Protein AF-A0A950VU21-F1 (afdb_monomer_lite)

Secondary structure (DSSP, 8-state):
--PPP-------------------------S-SSEEEEETTEEEEE--S-GGG-STTSGGG-TTSSSSS--HHHHSBGGGTSB--HHHHHHHHHHHTT-STT--TTTTSSSTT---SSHHHHHHHTHHHHHH-------PPPTT-SS------SGGG--

pLDDT: mean 82.12, std 19.07, range [35.59, 98.56]

Foldseek 3Di:
DDDDDDDDDDDDDDDDDDDDPDDQDAPQLPDDLFDWAQDPVGIDTDDDPDPPQPDCPHQQVPLVVDPQSYHQCSALPSNVVGGDDLVNVQVCCVVCLQSHSNRALAWQFPHNPFDPPGSVSSCNRRVCCNPPVDIDHDDDDDPPDPDDDDDPPDPPPHD

Radius of gyration: 24.29 Å; chains: 1; bounding box: 87×54×68 Å

Sequence (159 aa):
MMALGLSLVLAGQASAQSASAGSGSAHPFVGPIIGLFPDSSGVFGNTTSNPGVVTPSNSFFDPSLGTNGQACVTCHQPDQGFSVTTPFIDTQFDRSHGLDPLFRANDTATRPDADLSTTRRRRQAFELALQLGVFRIGKTLPASAEFTVDSQNTSRFGP

Structure (mmCIF, N/CA/C/O backbone):
data_AF-A0A950VU21-F1
#
_entry.id   AF-A0A950VU21-F1
#
loop_
_atom_site.group_PDB
_atom_site.id
_atom_site.type_symbol
_atom_site.label_atom_id
_atom_site.label_alt_id
_atom_site.label_comp_id
_atom_site.label_asym_id
_atom_site.label_entity_id
_atom_site.label_seq_id
_atom_site.pdbx_PDB_ins_code
_atom_site.Cartn_x
_atom_site.Cartn_y
_atom_site.Cartn_z
_atom_site.occupancy
_atom_site.B_iso_or_equiv
_atom_site.auth_seq_id
_atom_site.auth_comp_id
_atom_site.auth_asym_id
_atom_site.auth_atom_id
_atom_site.pdbx_PDB_model_num
ATOM 1 N N . MET A 1 1 ? 55.160 29.250 41.166 1.00 43.41 1 MET A N 1
ATOM 2 C CA . MET A 1 1 ? 54.543 29.221 39.821 1.00 43.41 1 MET A CA 1
ATOM 3 C C . MET A 1 1 ? 53.369 28.249 39.867 1.00 43.41 1 MET A C 1
ATOM 5 O O . MET A 1 1 ? 53.586 27.053 39.769 1.00 43.41 1 MET A O 1
ATOM 9 N N . MET A 1 2 ? 52.156 28.744 40.124 1.00 38.31 2 MET A N 1
ATOM 10 C CA . MET A 1 2 ? 50.911 27.960 40.142 1.00 38.31 2 MET A CA 1
ATOM 11 C C . MET A 1 2 ? 49.963 28.614 39.137 1.00 38.31 2 MET A C 1
ATOM 13 O O . MET A 1 2 ? 49.531 29.742 39.357 1.00 38.31 2 MET A O 1
ATOM 17 N N . ALA A 1 3 ? 49.708 27.946 38.014 1.00 42.88 3 ALA A N 1
ATOM 18 C CA . ALA A 1 3 ? 48.745 28.395 37.017 1.00 42.88 3 ALA A CA 1
ATOM 19 C C . ALA A 1 3 ? 47.370 27.801 37.356 1.00 42.88 3 ALA A C 1
ATOM 21 O O . ALA A 1 3 ? 47.211 26.581 37.375 1.00 42.88 3 ALA A O 1
ATOM 22 N N . LEU A 1 4 ? 46.399 28.666 37.662 1.00 45.97 4 LEU A N 1
ATOM 23 C CA . LEU A 1 4 ? 44.990 28.301 37.813 1.00 45.97 4 LEU A CA 1
ATOM 24 C C . LEU A 1 4 ? 44.413 27.922 36.440 1.00 45.97 4 LEU A C 1
ATOM 26 O O . LEU A 1 4 ? 44.464 28.719 35.504 1.00 45.97 4 LEU A O 1
ATOM 30 N N . GLY A 1 5 ? 43.854 26.716 36.335 1.00 45.28 5 GLY A N 1
ATOM 31 C CA . GLY A 1 5 ? 43.116 26.252 35.162 1.00 45.28 5 GLY A CA 1
ATOM 32 C C . GLY A 1 5 ? 41.703 26.836 35.118 1.00 45.28 5 GLY A C 1
ATOM 33 O O . GLY A 1 5 ? 40.973 26.781 36.106 1.00 45.28 5 GLY A O 1
ATOM 34 N N . LEU A 1 6 ? 41.320 27.386 33.964 1.00 44.19 6 LEU A N 1
ATOM 35 C CA . LEU A 1 6 ? 39.976 27.885 33.688 1.00 44.19 6 LEU A CA 1
ATOM 36 C C . LEU A 1 6 ? 39.208 26.821 32.889 1.00 44.19 6 LEU A C 1
ATOM 38 O O . LEU A 1 6 ? 39.436 26.652 31.693 1.00 44.19 6 LEU A O 1
ATOM 42 N N . SER A 1 7 ? 38.321 26.082 33.555 1.00 44.94 7 SER A N 1
ATOM 43 C CA . SER A 1 7 ? 37.437 25.107 32.905 1.00 44.94 7 SER A CA 1
ATOM 44 C C . SER A 1 7 ? 36.202 25.810 32.341 1.00 44.94 7 SER A C 1
ATOM 46 O O . SER A 1 7 ? 35.393 26.357 33.087 1.00 44.94 7 SER A O 1
ATOM 48 N N . LEU A 1 8 ? 36.055 25.785 31.016 1.00 42.09 8 LEU A N 1
ATOM 49 C CA . LEU A 1 8 ? 34.892 26.290 30.291 1.00 42.09 8 LEU A CA 1
ATOM 50 C C . LEU A 1 8 ? 33.793 25.213 30.275 1.00 42.09 8 LEU A C 1
ATOM 52 O O . LEU A 1 8 ? 33.981 24.147 29.692 1.00 42.09 8 LEU A O 1
ATOM 56 N N . VAL A 1 9 ? 32.649 25.481 30.908 1.00 44.12 9 VAL A N 1
ATOM 57 C CA . VAL A 1 9 ? 31.471 24.599 30.878 1.00 44.12 9 VAL A CA 1
ATOM 58 C C . VAL A 1 9 ? 30.505 25.112 29.808 1.00 44.12 9 VAL A C 1
ATOM 60 O O . VAL A 1 9 ? 29.894 26.165 29.978 1.00 44.12 9 VAL A O 1
ATOM 63 N N . LEU A 1 10 ? 30.366 24.382 28.698 1.00 41.62 10 LEU A N 1
ATOM 64 C CA . LEU A 1 10 ? 29.345 24.640 27.676 1.00 41.62 10 LEU A CA 1
ATOM 65 C C . LEU A 1 10 ? 28.035 23.946 28.076 1.00 41.62 10 LEU A C 1
ATOM 67 O O . LEU A 1 10 ? 27.924 22.724 28.003 1.00 41.62 10 LEU A O 1
ATOM 71 N N . ALA A 1 11 ? 27.031 24.726 28.475 1.00 48.34 11 ALA A N 1
ATOM 72 C CA . ALA A 1 11 ? 25.664 24.241 28.644 1.00 48.34 11 ALA A CA 1
ATOM 73 C C . ALA A 1 11 ? 24.963 24.213 27.273 1.00 48.34 11 ALA A C 1
ATOM 75 O O . ALA A 1 11 ? 24.534 25.247 26.763 1.00 48.34 11 ALA A O 1
ATOM 76 N N . GLY A 1 12 ? 24.876 23.036 26.651 1.00 37.75 12 GLY A N 1
ATOM 77 C CA . GLY A 1 12 ? 24.098 22.833 25.429 1.00 37.75 12 GLY A CA 1
ATOM 78 C C . GLY A 1 12 ? 22.604 22.764 25.745 1.00 37.75 12 GLY A C 1
ATOM 79 O O . GLY A 1 12 ? 22.155 21.826 26.400 1.00 37.75 12 GLY A O 1
ATOM 80 N N . GLN A 1 13 ? 21.828 23.751 25.295 1.00 46.41 13 GLN A N 1
ATOM 81 C CA . GLN A 1 13 ? 20.366 23.705 25.358 1.00 46.41 13 GLN A CA 1
ATOM 82 C C . GLN A 1 13 ? 19.836 22.744 24.287 1.00 46.41 13 GLN A C 1
ATOM 84 O O . GLN A 1 13 ? 20.085 22.930 23.097 1.00 46.41 13 GLN A O 1
ATOM 89 N N . ALA A 1 14 ? 19.092 21.720 24.705 1.00 42.12 14 ALA A N 1
ATOM 90 C CA . ALA A 1 14 ? 18.364 20.842 23.799 1.00 42.12 14 ALA A CA 1
ATOM 91 C C . ALA A 1 14 ? 17.051 21.519 23.377 1.00 42.12 14 ALA A C 1
ATOM 93 O O . ALA A 1 14 ? 16.083 21.555 24.135 1.00 42.12 14 ALA A O 1
ATOM 94 N N . SER A 1 15 ? 17.012 22.067 22.165 1.00 48.62 15 SER A N 1
ATOM 95 C CA . SER A 1 15 ? 15.766 22.500 21.532 1.00 48.62 15 SER A CA 1
ATOM 96 C C . SER A 1 15 ? 15.047 21.265 20.982 1.00 48.62 15 SER A C 1
ATOM 98 O O . SER A 1 15 ? 15.489 20.673 19.997 1.00 48.62 15 SER A O 1
ATOM 100 N N . ALA A 1 16 ? 13.945 20.857 21.613 1.00 42.56 16 ALA A N 1
ATOM 101 C CA . ALA A 1 16 ? 13.049 19.854 21.049 1.00 42.56 16 ALA A CA 1
ATOM 102 C C . ALA A 1 16 ? 12.373 20.443 19.800 1.00 42.56 16 ALA A C 1
ATOM 104 O O . ALA A 1 16 ? 11.482 21.286 19.899 1.00 42.56 16 ALA A O 1
ATOM 105 N N . GLN A 1 17 ? 12.825 20.033 18.615 1.00 40.03 17 GLN A N 1
ATOM 106 C CA . GLN A 1 17 ? 12.137 20.358 17.369 1.00 40.03 17 GLN A CA 1
ATOM 107 C C . GLN A 1 17 ? 10.830 19.564 17.324 1.00 40.03 17 GLN A C 1
ATOM 109 O O . GLN A 1 17 ? 10.830 18.334 17.353 1.00 40.03 17 GLN A O 1
ATOM 114 N N . SER A 1 18 ? 9.708 20.282 17.286 1.00 45.09 18 SER A N 1
ATOM 115 C CA . SER A 1 18 ? 8.403 19.693 17.002 1.00 45.09 18 SER A CA 1
ATOM 116 C C . SER A 1 18 ? 8.414 19.191 15.561 1.00 45.09 18 SER A C 1
ATOM 118 O O . SER A 1 18 ? 8.566 19.985 14.635 1.00 45.09 18 SER A O 1
ATOM 120 N N . ALA A 1 19 ? 8.287 17.878 15.370 1.00 39.81 19 ALA A N 1
ATOM 121 C CA . ALA A 1 19 ? 8.116 17.295 14.048 1.00 39.81 19 ALA A CA 1
ATOM 122 C C . ALA A 1 19 ? 6.765 17.755 13.484 1.00 39.81 19 ALA A C 1
ATOM 124 O O . ALA A 1 19 ? 5.707 17.388 13.999 1.00 39.81 19 ALA A O 1
ATOM 125 N N . SER A 1 20 ? 6.800 18.583 12.443 1.00 41.53 20 SER A N 1
ATOM 126 C CA . SER A 1 20 ? 5.635 18.827 11.606 1.00 41.53 20 SER A CA 1
ATOM 127 C C . SER A 1 20 ? 5.220 17.508 10.955 1.00 41.53 20 SER A C 1
ATOM 129 O O . SER A 1 20 ? 6.062 16.728 10.506 1.00 41.53 20 SER A O 1
ATOM 131 N N . ALA A 1 21 ? 3.912 17.246 10.925 1.00 42.03 21 ALA A N 1
ATOM 132 C CA . ALA A 1 21 ? 3.333 16.181 10.124 1.00 42.03 21 ALA A CA 1
ATOM 133 C C . ALA A 1 21 ? 3.742 16.416 8.664 1.00 42.03 21 ALA A C 1
ATOM 135 O O . ALA A 1 21 ? 3.229 17.318 8.002 1.00 42.03 21 ALA A O 1
ATOM 136 N N . GLY A 1 22 ? 4.741 15.666 8.203 1.00 35.59 22 GLY A N 1
ATOM 137 C CA . GLY A 1 22 ? 5.202 15.726 6.828 1.00 35.59 22 GLY A CA 1
ATOM 138 C C . GLY A 1 22 ? 4.061 15.319 5.912 1.00 35.59 22 GLY A C 1
ATOM 139 O O . GLY A 1 22 ? 3.466 14.258 6.098 1.00 35.59 22 GLY A O 1
ATOM 140 N N . SER A 1 23 ? 3.760 16.174 4.937 1.00 42.19 23 SER A N 1
ATOM 141 C CA . SER A 1 23 ? 2.959 15.829 3.771 1.00 42.19 23 SER A CA 1
ATOM 142 C C . SER A 1 23 ? 3.433 14.476 3.253 1.00 42.19 23 SER A C 1
ATOM 144 O O . SER A 1 23 ? 4.581 14.355 2.817 1.00 42.19 23 SER A O 1
ATOM 146 N N . GLY A 1 24 ? 2.566 13.467 3.367 1.00 41.12 24 GLY A N 1
ATOM 147 C CA . GLY A 1 24 ? 2.777 12.125 2.841 1.00 41.12 24 GLY A CA 1
ATOM 148 C C . GLY A 1 24 ? 2.996 12.228 1.344 1.00 41.12 24 GLY A C 1
ATOM 149 O O . GLY A 1 24 ? 2.051 12.250 0.562 1.00 41.12 24 GLY A O 1
ATOM 150 N N . SER A 1 25 ? 4.255 12.382 0.954 1.00 46.31 25 SER A N 1
ATOM 151 C CA . SER A 1 25 ? 4.652 12.311 -0.436 1.00 46.31 25 SER A CA 1
ATOM 152 C C . SER A 1 25 ? 4.468 10.850 -0.797 1.00 46.31 25 SER A C 1
ATOM 154 O O . SER A 1 25 ? 5.187 10.007 -0.261 1.00 46.31 25 SER A O 1
ATOM 156 N N . ALA A 1 26 ? 3.455 10.556 -1.620 1.00 50.88 26 ALA A N 1
ATOM 157 C CA . ALA A 1 26 ? 3.311 9.263 -2.278 1.00 50.88 26 ALA A CA 1
ATOM 158 C C . ALA A 1 26 ? 4.699 8.771 -2.672 1.00 50.88 26 ALA A C 1
ATOM 160 O O . ALA A 1 26 ? 5.452 9.571 -3.232 1.00 50.88 26 ALA A O 1
ATOM 161 N N . HIS A 1 27 ? 5.057 7.520 -2.359 1.00 58.00 27 HIS A N 1
ATOM 162 C CA . HIS A 1 27 ? 6.262 6.919 -2.920 1.00 58.00 27 HIS A CA 1
ATOM 163 C C . HIS A 1 27 ? 6.269 7.193 -4.425 1.00 58.00 27 HIS A C 1
ATOM 165 O O . HIS A 1 27 ? 5.455 6.603 -5.143 1.00 58.00 27 HIS A O 1
ATOM 171 N N . PRO A 1 28 ? 7.122 8.115 -4.917 1.00 57.59 28 PRO A N 1
ATOM 172 C CA . PRO A 1 28 ? 7.163 8.368 -6.333 1.00 57.59 28 PRO A CA 1
ATOM 173 C C . PRO A 1 28 ? 7.694 7.076 -6.920 1.00 57.59 28 PRO A C 1
ATOM 175 O O . PRO A 1 28 ? 8.755 6.599 -6.511 1.00 57.59 28 PRO A O 1
ATOM 178 N N . PHE A 1 29 ? 6.946 6.469 -7.831 1.00 65.38 29 PHE A N 1
ATOM 179 C CA . PHE A 1 29 ? 7.514 5.398 -8.621 1.00 65.38 29 PHE A CA 1
ATOM 180 C C . PHE A 1 29 ? 8.678 5.996 -9.416 1.00 65.38 29 PHE A C 1
ATOM 182 O O . PHE A 1 29 ? 8.479 6.764 -10.358 1.00 65.38 29 PHE A O 1
ATOM 189 N N . VAL A 1 30 ? 9.904 5.704 -8.981 1.00 63.47 30 VAL A N 1
ATOM 190 C CA . VAL A 1 30 ? 11.137 6.139 -9.641 1.00 63.47 30 VAL A CA 1
ATOM 191 C C . VAL A 1 30 ? 11.602 4.988 -10.524 1.00 63.47 30 VAL A C 1
ATOM 193 O O . VAL A 1 30 ? 12.568 4.296 -10.220 1.00 63.47 30 VAL A O 1
ATOM 196 N N . GLY A 1 31 ? 10.857 4.724 -11.593 1.00 75.38 31 GLY A N 1
ATOM 197 C CA . GLY A 1 31 ? 11.155 3.623 -12.498 1.00 75.38 31 GLY A CA 1
ATOM 198 C C . GLY A 1 31 ? 10.537 3.809 -13.881 1.00 75.38 31 GLY A C 1
ATOM 199 O O . GLY A 1 31 ? 9.700 4.692 -14.087 1.00 75.38 31 GLY A O 1
ATOM 200 N N . PRO A 1 32 ? 10.954 2.998 -14.863 1.00 84.75 32 PRO A N 1
ATOM 201 C CA . PRO A 1 32 ? 10.283 2.941 -16.151 1.00 84.75 32 PRO A CA 1
ATOM 202 C C . PRO A 1 32 ? 8.909 2.278 -15.992 1.00 84.75 32 PRO A C 1
ATOM 204 O O . PRO A 1 32 ? 8.787 1.247 -15.344 1.00 84.75 32 PRO A O 1
ATOM 207 N N . ILE A 1 33 ? 7.862 2.852 -16.586 1.00 88.25 33 ILE A N 1
ATOM 208 C CA . ILE A 1 33 ? 6.513 2.250 -16.580 1.00 88.25 33 ILE A CA 1
ATOM 209 C C . ILE A 1 33 ? 6.448 1.094 -17.592 1.00 88.25 33 ILE A C 1
ATOM 211 O O . ILE A 1 33 ? 5.875 0.036 -17.335 1.00 88.25 33 ILE A O 1
ATOM 215 N N . ILE A 1 34 ? 7.066 1.322 -18.753 1.00 89.25 34 ILE A N 1
ATOM 216 C CA . ILE A 1 34 ? 7.216 0.390 -19.870 1.00 89.25 34 ILE A CA 1
ATOM 217 C C . ILE A 1 34 ? 8.657 -0.109 -19.853 1.00 89.25 34 ILE A C 1
ATOM 219 O O . ILE A 1 34 ? 9.588 0.696 -19.857 1.00 89.25 34 ILE A O 1
ATOM 223 N N . GLY A 1 35 ? 8.848 -1.421 -19.828 1.00 88.81 35 GLY A N 1
ATOM 224 C CA . GLY A 1 35 ? 10.168 -2.013 -19.663 1.00 88.81 35 GLY A CA 1
ATOM 225 C C . GLY A 1 35 ? 10.100 -3.516 -19.451 1.00 88.81 35 GLY A C 1
ATOM 226 O O . GLY A 1 35 ? 9.017 -4.101 -19.467 1.00 88.81 35 GLY A O 1
ATOM 227 N N . LEU A 1 36 ? 11.275 -4.113 -19.273 1.00 93.62 36 LEU A N 1
ATOM 228 C CA . LEU A 1 36 ? 11.449 -5.506 -18.885 1.00 93.62 36 LEU A CA 1
ATOM 229 C C . LEU A 1 36 ? 11.838 -5.559 -17.409 1.00 93.62 36 LEU A C 1
ATOM 231 O O . LEU A 1 36 ? 12.730 -4.823 -16.985 1.00 93.62 36 LEU A O 1
ATOM 235 N N . PHE A 1 37 ? 11.195 -6.440 -16.653 1.00 93.19 37 PHE A N 1
ATOM 236 C CA . PHE A 1 37 ? 11.356 -6.556 -15.210 1.00 93.19 37 PHE A CA 1
ATOM 237 C C . PHE A 1 37 ? 11.619 -8.015 -14.833 1.00 93.19 37 PHE A C 1
ATOM 239 O O . PHE A 1 37 ? 10.903 -8.901 -15.307 1.00 93.19 37 PHE A O 1
ATOM 246 N N . PRO A 1 38 ? 12.652 -8.291 -14.021 1.00 92.62 38 PRO A N 1
ATOM 247 C CA . PRO A 1 38 ? 12.929 -9.638 -13.554 1.00 92.62 38 PRO A CA 1
ATOM 248 C C . PRO A 1 38 ? 12.018 -10.021 -12.382 1.00 92.62 38 PRO A C 1
ATOM 250 O O . PRO A 1 38 ? 11.759 -9.208 -11.496 1.00 92.62 38 PRO A O 1
ATOM 253 N N . ASP A 1 39 ? 11.613 -11.284 -12.330 1.00 89.62 39 ASP A N 1
ATOM 254 C CA . ASP A 1 39 ? 11.006 -11.909 -11.156 1.00 89.62 39 ASP A CA 1
ATOM 255 C C . ASP A 1 39 ? 11.524 -13.351 -10.981 1.00 89.62 39 ASP A C 1
ATOM 257 O O . ASP A 1 39 ? 12.436 -13.797 -11.681 1.00 89.62 39 ASP A O 1
ATOM 261 N N . SER A 1 40 ? 10.977 -14.098 -10.020 1.00 90.56 40 SER A N 1
ATOM 262 C CA . SER A 1 40 ? 11.393 -15.486 -9.770 1.00 90.56 40 SER A CA 1
ATOM 263 C C . SER A 1 40 ? 11.016 -16.468 -10.889 1.00 90.56 40 SER A C 1
ATOM 265 O O . SER A 1 40 ? 11.538 -17.583 -10.909 1.00 90.56 40 SER A O 1
ATOM 267 N N . SER A 1 41 ? 10.131 -16.080 -11.809 1.00 91.81 41 SER A N 1
ATOM 268 C CA . SER A 1 41 ? 9.713 -16.869 -12.972 1.00 91.81 41 SER A CA 1
ATOM 269 C C . SER A 1 41 ? 10.506 -16.543 -14.244 1.00 91.81 41 SER A C 1
ATOM 271 O O . SER A 1 41 ? 10.480 -17.321 -15.199 1.00 91.81 41 SER A O 1
ATOM 273 N N . GLY A 1 42 ? 11.247 -15.432 -14.255 1.00 95.25 42 GLY A N 1
ATOM 274 C CA . GLY A 1 42 ? 12.089 -15.011 -15.367 1.00 95.25 42 GLY A CA 1
ATOM 275 C C . GLY A 1 42 ? 12.040 -13.503 -15.565 1.00 95.25 42 GLY A C 1
ATOM 276 O O . GLY A 1 42 ? 12.472 -12.740 -14.707 1.00 95.25 42 GLY A O 1
ATOM 277 N N . VAL A 1 43 ? 11.570 -13.077 -16.737 1.00 95.50 43 VAL A N 1
ATOM 278 C CA . VAL A 1 43 ? 11.435 -11.662 -17.097 1.00 95.50 43 VAL A CA 1
ATOM 279 C C . VAL A 1 43 ? 10.060 -11.445 -17.711 1.00 95.50 43 VAL A C 1
ATOM 281 O O . VAL A 1 43 ? 9.714 -12.107 -18.690 1.00 95.50 43 VAL A O 1
ATOM 284 N N . PHE A 1 44 ? 9.301 -10.493 -17.175 1.00 94.62 44 PHE A N 1
ATOM 285 C CA . PHE A 1 44 ? 8.066 -10.010 -17.787 1.00 94.62 44 PHE A CA 1
ATOM 286 C C . PHE A 1 44 ? 8.271 -8.607 -18.364 1.00 94.62 44 PHE A C 1
ATOM 288 O O . PHE A 1 44 ? 9.259 -7.933 -18.071 1.00 94.62 44 PHE A O 1
ATOM 295 N N . GLY A 1 45 ? 7.351 -8.163 -19.219 1.00 92.94 45 GLY A N 1
ATOM 296 C CA . GLY A 1 45 ? 7.429 -6.842 -19.826 1.00 92.94 45 GLY A CA 1
ATOM 297 C C . GLY A 1 45 ? 6.086 -6.138 -19.883 1.00 92.94 45 GLY A C 1
ATOM 298 O O . GLY A 1 45 ? 5.086 -6.728 -20.289 1.00 92.94 45 GLY A O 1
ATOM 299 N N . ASN A 1 46 ? 6.090 -4.853 -19.541 1.00 91.62 46 ASN A N 1
ATOM 300 C CA . ASN A 1 46 ? 4.958 -3.966 -19.780 1.00 91.62 46 ASN A CA 1
ATOM 301 C C . ASN A 1 46 ? 5.118 -3.345 -21.167 1.00 91.62 46 ASN A C 1
ATOM 303 O O . ASN A 1 46 ? 6.188 -2.829 -21.490 1.00 91.62 46 ASN A O 1
ATOM 307 N N . THR A 1 47 ? 4.061 -3.366 -21.977 1.00 89.06 47 THR A N 1
ATOM 308 C CA . THR A 1 47 ? 4.043 -2.779 -23.323 1.00 89.06 47 THR A CA 1
ATOM 309 C C . THR A 1 47 ? 2.822 -1.887 -23.509 1.00 89.06 47 THR A C 1
ATOM 311 O O . THR A 1 47 ? 1.834 -2.002 -22.788 1.00 89.06 47 THR A O 1
ATOM 314 N N . THR A 1 48 ? 2.885 -0.980 -24.478 1.00 87.56 48 THR A N 1
ATOM 315 C CA . THR A 1 48 ? 1.777 -0.097 -24.841 1.00 87.56 48 THR A CA 1
ATOM 316 C C . THR A 1 48 ? 1.723 0.065 -26.353 1.00 87.56 48 THR A C 1
ATOM 318 O O . THR A 1 48 ? 2.751 0.216 -27.012 1.00 87.56 48 THR A O 1
ATOM 321 N N . SER A 1 49 ? 0.513 0.067 -26.909 1.00 88.50 49 SER A N 1
ATOM 322 C CA . SER A 1 49 ? 0.272 0.431 -28.309 1.00 88.50 49 SER A CA 1
ATOM 323 C C . SER A 1 49 ? 0.265 1.948 -28.526 1.00 88.50 49 SER A C 1
ATOM 325 O O . SER A 1 49 ? 0.265 2.404 -29.666 1.00 88.50 49 SER A O 1
ATOM 327 N N . ASN A 1 50 ? 0.277 2.736 -27.445 1.00 84.81 50 ASN A N 1
ATOM 328 C CA . ASN A 1 50 ? 0.301 4.192 -27.482 1.00 84.81 50 ASN A CA 1
ATOM 329 C C . ASN A 1 50 ? 1.290 4.744 -26.432 1.00 84.81 50 ASN A C 1
ATOM 331 O O . ASN A 1 50 ? 0.907 5.035 -25.297 1.00 84.81 50 ASN A O 1
ATOM 335 N N . P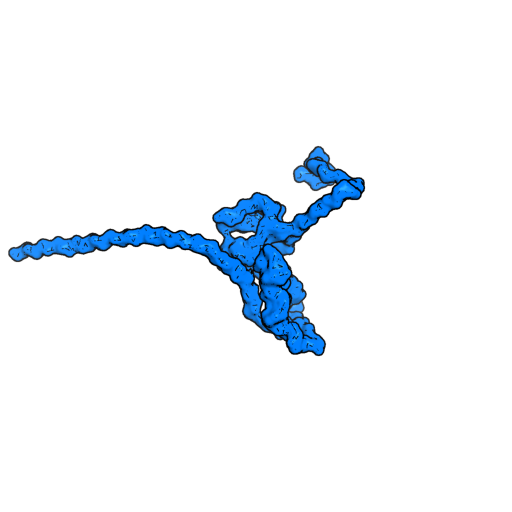RO A 1 51 ? 2.581 4.888 -26.774 1.00 76.44 51 PRO A N 1
ATOM 336 C CA . PRO A 1 51 ? 3.598 5.381 -25.842 1.00 76.44 51 PRO A CA 1
ATOM 337 C C . PRO A 1 51 ? 3.366 6.822 -25.371 1.00 76.44 51 PRO A C 1
ATOM 339 O O . PRO A 1 51 ? 3.769 7.177 -24.268 1.00 76.44 51 PRO A O 1
ATOM 342 N N . GLY A 1 52 ? 2.684 7.647 -26.175 1.00 79.44 52 GLY A N 1
ATOM 343 C CA . GLY A 1 52 ? 2.468 9.067 -25.885 1.00 79.44 52 GLY A CA 1
ATOM 344 C C . GLY A 1 52 ? 1.529 9.352 -24.709 1.00 79.44 52 GLY A C 1
ATOM 345 O O . GLY A 1 52 ? 1.503 10.480 -24.228 1.00 79.44 52 GLY A O 1
ATOM 346 N N . VAL A 1 53 ? 0.772 8.353 -24.235 1.00 78.31 53 VAL A N 1
ATOM 347 C CA . VAL A 1 53 ? -0.178 8.505 -23.111 1.00 78.31 53 VAL A CA 1
ATOM 348 C C . VAL A 1 53 ? 0.335 7.936 -21.784 1.00 78.31 53 VAL A C 1
ATOM 350 O O . VAL A 1 53 ? -0.241 8.215 -20.730 1.00 78.31 53 VAL A O 1
ATOM 353 N N . VAL A 1 54 ? 1.414 7.147 -21.817 1.00 80.75 54 VAL A N 1
ATOM 354 C CA . VAL A 1 54 ? 2.017 6.528 -20.628 1.00 80.75 54 VAL A CA 1
ATOM 355 C C . VAL A 1 54 ? 3.176 7.400 -20.156 1.00 80.75 54 VAL A C 1
ATOM 357 O O . VAL A 1 54 ? 4.349 7.084 -20.344 1.00 80.75 54 VAL A O 1
ATOM 360 N N . THR A 1 55 ? 2.830 8.544 -19.575 1.00 81.88 55 THR A N 1
ATOM 361 C CA . THR A 1 55 ? 3.783 9.512 -19.025 1.00 81.88 55 THR A CA 1
ATOM 362 C C . THR A 1 55 ? 3.646 9.595 -17.503 1.00 81.88 55 THR A C 1
ATOM 364 O O . THR A 1 55 ? 2.561 9.344 -16.972 1.00 81.88 55 THR A O 1
ATOM 367 N N . PRO A 1 56 ? 4.694 10.026 -16.775 1.00 77.94 56 PRO A N 1
ATOM 368 C CA . PRO A 1 56 ? 4.592 10.297 -15.338 1.00 77.94 56 PRO A CA 1
ATOM 369 C C . PRO A 1 56 ? 3.568 11.384 -14.966 1.00 77.94 56 PRO A C 1
ATOM 371 O O . PRO A 1 56 ? 3.201 11.501 -13.806 1.00 77.94 56 PRO A O 1
ATOM 374 N N . SER A 1 57 ? 3.104 12.184 -15.935 1.00 84.62 57 SER A N 1
ATOM 375 C CA . SER A 1 57 ? 2.056 13.197 -15.751 1.00 84.62 57 SER A CA 1
ATOM 376 C C . SER A 1 57 ? 0.628 12.652 -15.885 1.00 84.62 57 SER A C 1
ATOM 378 O O . SER A 1 57 ? -0.329 13.417 -15.796 1.00 84.62 57 SER A O 1
ATOM 380 N N . ASN A 1 58 ? 0.461 11.352 -16.139 1.00 87.19 58 ASN A N 1
ATOM 381 C CA . ASN A 1 58 ? -0.847 10.708 -16.180 1.00 87.19 58 ASN A CA 1
ATOM 382 C C . ASN A 1 58 ? -1.491 10.689 -14.778 1.00 87.19 58 ASN A C 1
ATOM 384 O O . ASN A 1 58 ? -0.797 10.492 -13.781 1.00 87.19 58 ASN A O 1
ATOM 388 N N . SER A 1 59 ? -2.823 10.803 -14.703 1.00 90.31 59 SER A N 1
ATOM 389 C CA . SER A 1 59 ? -3.600 10.711 -13.454 1.00 90.31 59 SER A CA 1
ATOM 390 C C . SER A 1 59 ? -3.345 9.432 -12.648 1.00 90.31 59 SER A C 1
ATOM 392 O O . SER A 1 59 ? -3.573 9.403 -11.447 1.00 90.31 59 SER A O 1
ATOM 394 N N . PHE A 1 60 ? -2.839 8.373 -13.283 1.00 90.00 60 PHE A N 1
ATOM 395 C CA . PHE A 1 60 ? -2.387 7.154 -12.613 1.00 90.00 60 PHE A CA 1
ATOM 396 C C . PHE A 1 60 ? -1.320 7.409 -11.526 1.00 90.00 60 PHE A C 1
ATOM 398 O O . PHE A 1 60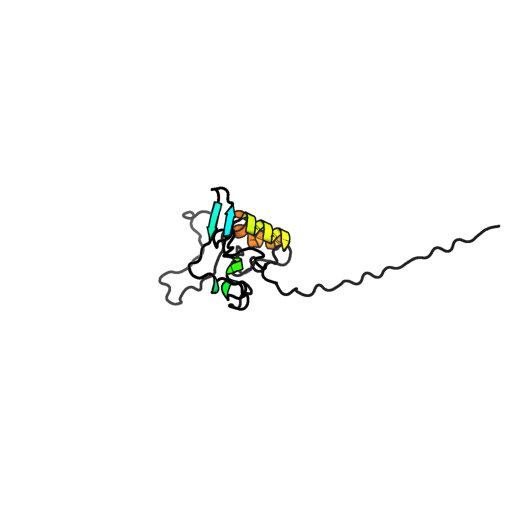 ? -1.257 6.682 -10.531 1.00 90.00 60 PHE A O 1
ATOM 405 N N . PHE A 1 61 ? -0.497 8.445 -11.700 1.00 89.25 61 PHE A N 1
ATOM 406 C CA . PHE A 1 61 ? 0.561 8.848 -10.767 1.00 89.25 61 PHE A CA 1
ATOM 407 C C . PHE A 1 61 ? 0.142 10.011 -9.860 1.00 89.25 61 PHE A C 1
ATOM 409 O O . PHE A 1 61 ? 0.946 10.467 -9.051 1.00 89.25 61 PHE A O 1
ATOM 416 N N . ASP A 1 62 ? -1.096 10.492 -9.984 1.00 90.25 62 ASP A N 1
ATOM 417 C CA . ASP A 1 62 ? -1.588 11.657 -9.259 1.00 90.25 62 ASP A CA 1
ATOM 418 C C . ASP A 1 62 ? -2.291 11.239 -7.952 1.00 90.25 62 ASP A C 1
ATOM 420 O O . ASP A 1 62 ? -3.392 10.680 -7.993 1.00 90.25 62 ASP A O 1
ATOM 424 N N . PRO A 1 63 ? -1.704 11.516 -6.771 1.00 90.44 63 PRO A N 1
ATOM 425 C CA . PRO A 1 63 ? -2.327 11.195 -5.489 1.00 90.44 63 PRO A CA 1
ATOM 426 C C . PRO A 1 63 ? -3.523 12.100 -5.150 1.00 90.44 63 PRO A C 1
ATOM 428 O O . PRO A 1 63 ? -4.213 11.850 -4.160 1.00 90.44 63 PRO A O 1
ATOM 431 N N . SER A 1 64 ? -3.767 13.154 -5.938 1.00 90.69 64 SER A N 1
ATOM 432 C CA . SER A 1 64 ? -4.902 14.069 -5.785 1.00 90.69 64 SER A CA 1
ATOM 433 C C . SER A 1 64 ? -6.151 13.646 -6.566 1.00 90.69 64 SER A C 1
ATOM 435 O O . SER A 1 64 ? -7.203 14.265 -6.414 1.00 90.69 64 SER A O 1
ATOM 437 N N . LEU A 1 65 ? -6.075 12.560 -7.351 1.00 89.81 65 LEU A N 1
ATOM 438 C CA . LEU A 1 65 ? -7.223 12.006 -8.078 1.00 89.81 65 LEU A CA 1
ATOM 439 C C . LEU A 1 65 ? -8.358 11.575 -7.130 1.00 89.81 65 LEU A C 1
ATOM 441 O O . LEU A 1 65 ? -9.535 11.637 -7.483 1.00 89.81 65 LEU A O 1
ATOM 445 N N . GLY A 1 66 ? -7.996 11.123 -5.928 1.00 86.56 66 GLY A N 1
ATOM 446 C CA . GLY A 1 66 ? -8.922 10.749 -4.867 1.00 86.56 66 GLY A CA 1
ATOM 447 C C . GLY A 1 66 ? -8.785 11.625 -3.622 1.00 86.56 66 GLY A C 1
ATOM 448 O O . GLY A 1 66 ? -7.984 12.548 -3.543 1.00 86.56 66 GLY A O 1
ATOM 449 N N . THR A 1 67 ? -9.558 11.292 -2.591 1.00 87.44 67 THR A N 1
ATOM 450 C CA . THR A 1 67 ? -9.519 11.968 -1.279 1.00 87.44 67 THR A CA 1
ATOM 451 C C . THR A 1 67 ? -8.609 11.266 -0.271 1.00 87.44 67 THR A C 1
ATOM 453 O O . THR A 1 67 ? -8.598 11.600 0.912 1.00 87.44 67 THR A O 1
ATOM 456 N N . ASN A 1 68 ? -7.885 10.241 -0.720 1.00 84.19 68 ASN A N 1
ATOM 457 C CA . ASN A 1 68 ? -7.278 9.238 0.142 1.00 84.19 68 ASN A CA 1
ATOM 458 C C . ASN A 1 68 ? -5.735 9.314 0.167 1.00 84.19 68 ASN A C 1
ATOM 460 O O . ASN A 1 68 ? -5.105 8.559 0.906 1.00 84.19 68 ASN A O 1
ATOM 464 N N . GLY A 1 69 ? -5.145 10.237 -0.604 1.00 85.31 69 GLY A N 1
ATOM 465 C CA . GLY A 1 69 ? -3.703 10.492 -0.659 1.00 85.31 69 GLY A CA 1
ATOM 466 C C . GLY A 1 69 ? -2.878 9.393 -1.336 1.00 85.31 69 GLY A C 1
ATOM 467 O O . GLY A 1 69 ? -1.653 9.435 -1.264 1.00 85.31 69 GLY A O 1
ATOM 468 N N . GLN A 1 70 ? -3.526 8.412 -1.968 1.00 91.56 70 GLN A N 1
ATOM 469 C CA . GLN A 1 70 ? -2.877 7.378 -2.771 1.00 91.56 70 GLN A CA 1
ATOM 470 C C . GLN A 1 70 ? -3.033 7.710 -4.254 1.00 91.56 70 GLN A C 1
ATOM 472 O O . GLN A 1 70 ? -4.075 8.200 -4.687 1.00 91.56 70 GLN A O 1
ATOM 477 N N . ALA A 1 71 ? -2.010 7.388 -5.036 1.00 92.19 71 ALA A N 1
ATOM 478 C CA . ALA A 1 71 ? -2.116 7.328 -6.487 1.00 92.19 71 ALA A CA 1
ATOM 479 C C . ALA A 1 71 ? -2.406 5.878 -6.905 1.00 92.19 71 ALA A C 1
ATOM 481 O O . ALA A 1 71 ? -2.149 4.945 -6.142 1.00 92.19 71 ALA A O 1
ATOM 482 N N . CYS A 1 72 ? -2.883 5.650 -8.130 1.00 92.38 72 CYS A N 1
ATOM 483 C CA . C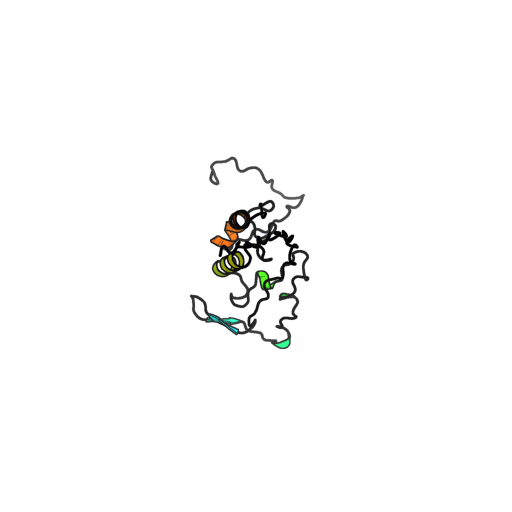YS A 1 72 ? -3.076 4.285 -8.636 1.00 92.38 72 CYS A CA 1
ATOM 484 C C . CYS A 1 72 ? -1.766 3.485 -8.563 1.00 92.38 72 CYS A C 1
ATOM 486 O O . CYS A 1 72 ? -1.767 2.322 -8.158 1.00 92.38 72 CYS A O 1
ATOM 488 N N . VAL A 1 73 ? -0.642 4.146 -8.861 1.00 92.31 73 VAL A N 1
ATOM 489 C CA . VAL A 1 73 ? 0.695 3.554 -8.773 1.00 92.31 73 VAL A CA 1
ATOM 490 C C . VAL A 1 73 ? 1.069 3.095 -7.364 1.00 92.31 73 VAL A C 1
ATOM 492 O O . VAL A 1 73 ? 1.913 2.224 -7.255 1.00 92.31 73 VAL A O 1
ATOM 495 N N . THR A 1 74 ? 0.446 3.595 -6.287 1.00 92.25 74 THR A N 1
ATOM 496 C CA . THR A 1 74 ? 0.736 3.136 -4.915 1.00 92.25 74 THR A CA 1
ATOM 497 C C . THR A 1 74 ? 0.529 1.622 -4.778 1.00 92.25 74 THR A C 1
ATOM 499 O O . THR A 1 74 ? 1.376 0.947 -4.192 1.00 92.25 74 THR A O 1
ATOM 502 N N . CYS A 1 75 ? -0.539 1.088 -5.383 1.00 92.12 75 CYS A N 1
ATOM 503 C CA . CYS A 1 75 ? -0.880 -0.341 -5.355 1.00 92.12 75 CYS A CA 1
ATOM 504 C C . CYS A 1 75 ? -0.654 -1.063 -6.694 1.00 92.12 75 CYS A C 1
ATOM 506 O O . CYS A 1 75 ? -0.624 -2.288 -6.732 1.00 92.12 75 CYS A O 1
ATOM 508 N N . HIS A 1 76 ? -0.515 -0.328 -7.796 1.00 93.56 76 HIS A N 1
ATOM 509 C CA . HIS A 1 76 ? -0.266 -0.888 -9.122 1.00 93.56 76 HIS A CA 1
ATOM 510 C C . HIS A 1 76 ? 1.165 -0.568 -9.569 1.00 93.56 76 HIS A C 1
ATOM 512 O O . HIS A 1 76 ? 1.375 0.273 -10.444 1.00 93.56 76 HIS A O 1
ATOM 518 N N . GLN A 1 77 ? 2.155 -1.231 -8.966 1.00 92.75 77 GLN A N 1
ATOM 519 C CA . GLN A 1 77 ? 3.571 -1.010 -9.266 1.00 92.75 77 GLN A CA 1
ATOM 520 C C . GLN A 1 77 ? 3.930 -1.618 -10.634 1.00 92.75 77 GLN A C 1
ATOM 522 O O . GLN A 1 77 ? 3.746 -2.824 -10.836 1.00 92.75 77 GLN A O 1
ATOM 527 N N . PRO A 1 78 ? 4.436 -0.827 -11.600 1.00 91.88 78 PRO A N 1
ATOM 528 C CA . PRO A 1 78 ? 4.764 -1.332 -12.932 1.00 91.88 78 PRO A CA 1
ATOM 529 C C . PRO A 1 78 ? 5.812 -2.449 -12.920 1.00 91.88 78 PRO A C 1
ATOM 531 O O . PRO A 1 78 ? 5.662 -3.427 -13.650 1.00 91.88 78 PR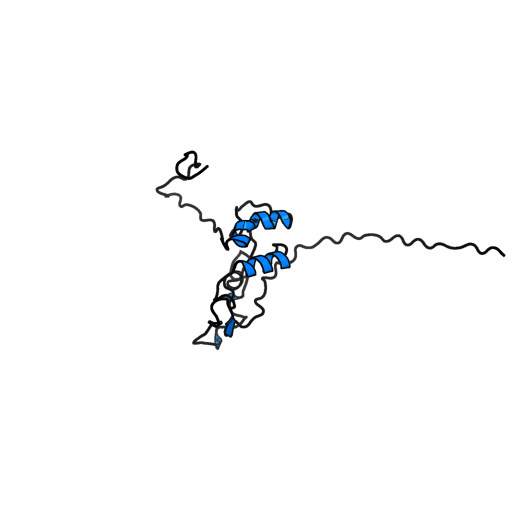O A O 1
ATOM 534 N N . ASP A 1 79 ? 6.820 -2.349 -12.054 1.00 91.44 79 ASP A N 1
ATOM 535 C CA . ASP A 1 79 ? 7.876 -3.355 -11.889 1.00 91.44 79 ASP A CA 1
ATOM 536 C C . ASP A 1 79 ? 7.406 -4.642 -11.193 1.00 91.44 79 ASP A C 1
ATOM 538 O O . ASP A 1 79 ? 8.178 -5.586 -11.041 1.00 91.44 79 ASP A O 1
ATOM 542 N N . GLN A 1 80 ? 6.120 -4.712 -10.837 1.00 92.44 80 GLN A N 1
ATOM 543 C CA . GLN A 1 80 ? 5.453 -5.878 -10.254 1.00 92.44 80 GLN A CA 1
ATOM 544 C C . GLN A 1 80 ? 4.198 -6.259 -11.050 1.00 92.44 80 GLN A C 1
ATOM 546 O O . GLN A 1 80 ? 3.225 -6.769 -10.496 1.00 92.44 80 GLN A O 1
ATOM 551 N N . GLY A 1 81 ? 4.187 -5.963 -12.354 1.00 91.94 81 GLY A N 1
ATOM 552 C CA . GLY A 1 81 ? 3.089 -6.326 -13.249 1.00 91.94 81 GLY A CA 1
ATOM 553 C C . GLY A 1 81 ? 1.808 -5.544 -12.965 1.00 91.94 81 GLY A C 1
ATOM 554 O O . GLY A 1 81 ? 0.717 -6.096 -13.076 1.00 91.94 81 GLY A O 1
ATOM 555 N N . PHE A 1 82 ? 1.937 -4.275 -12.564 1.00 92.69 82 PHE A N 1
ATOM 556 C CA . PHE A 1 82 ? 0.831 -3.433 -12.096 1.00 92.69 82 PHE A CA 1
ATOM 557 C C . PHE A 1 82 ? 0.092 -4.035 -10.890 1.00 92.69 82 PHE A C 1
ATOM 559 O O . PHE A 1 82 ? -1.129 -3.921 -10.768 1.00 92.69 82 PHE A O 1
ATOM 566 N N . SER A 1 83 ? 0.847 -4.643 -9.976 1.00 91.81 83 SER A N 1
ATOM 567 C CA . SER A 1 83 ? 0.380 -5.177 -8.692 1.00 91.81 83 SER A CA 1
ATOM 568 C C . SER A 1 83 ? 1.263 -4.667 -7.542 1.00 91.81 83 SER A C 1
ATOM 570 O O . SER A 1 83 ? 2.122 -3.811 -7.746 1.00 91.81 83 SER A O 1
ATOM 572 N N . VAL A 1 84 ? 1.068 -5.197 -6.335 1.00 92.56 84 VAL A N 1
ATOM 573 C CA . VAL A 1 84 ? 2.005 -5.090 -5.206 1.00 92.56 84 VAL A CA 1
ATOM 574 C C . VAL A 1 84 ? 2.302 -6.471 -4.641 1.00 92.56 84 VAL A C 1
ATOM 576 O O . VAL A 1 84 ? 1.435 -7.339 -4.566 1.00 92.56 84 VAL A O 1
ATOM 579 N N . THR A 1 85 ? 3.541 -6.664 -4.216 1.00 93.62 85 THR A N 1
ATOM 580 C CA . THR A 1 85 ? 4.049 -7.907 -3.633 1.00 93.62 85 THR A CA 1
ATOM 581 C C . THR A 1 85 ? 4.384 -7.708 -2.158 1.00 93.62 85 THR A C 1
ATOM 583 O O . THR A 1 85 ? 4.697 -6.597 -1.727 1.00 93.62 85 THR A O 1
ATOM 586 N N . THR A 1 86 ? 4.367 -8.781 -1.365 1.00 96.25 86 THR A N 1
ATOM 587 C CA . THR A 1 86 ? 4.744 -8.701 0.056 1.00 96.25 86 THR A CA 1
ATOM 588 C C . THR A 1 86 ? 6.168 -8.177 0.284 1.00 96.25 86 THR A C 1
ATOM 590 O O . THR A 1 86 ? 6.307 -7.292 1.126 1.00 96.25 86 THR A O 1
ATOM 593 N N . PRO A 1 87 ? 7.211 -8.548 -0.498 1.00 95.19 87 PRO A N 1
ATOM 594 C CA . PRO A 1 87 ? 8.545 -7.967 -0.315 1.00 95.19 87 PRO A CA 1
ATOM 595 C C . PRO A 1 87 ? 8.590 -6.455 -0.566 1.00 95.19 87 PRO A C 1
ATOM 597 O O . PRO A 1 87 ? 9.338 -5.734 0.099 1.00 95.19 87 PRO A O 1
ATOM 600 N N . PHE A 1 88 ? 7.785 -5.952 -1.508 1.00 94.12 88 PHE A N 1
ATOM 601 C CA . PHE A 1 88 ? 7.641 -4.515 -1.722 1.00 94.12 88 PHE A CA 1
ATOM 602 C C . PHE A 1 88 ? 6.963 -3.843 -0.531 1.00 94.12 88 PHE A C 1
ATOM 604 O O . PHE A 1 88 ? 7.486 -2.858 -0.017 1.00 94.12 88 PHE A O 1
ATOM 611 N N . ILE A 1 89 ? 5.844 -4.396 -0.054 1.00 97.06 89 ILE A N 1
ATOM 612 C CA . ILE A 1 89 ? 5.119 -3.871 1.109 1.00 97.06 89 ILE A CA 1
ATOM 613 C C . ILE A 1 89 ? 6.057 -3.811 2.326 1.00 97.06 89 ILE A C 1
ATOM 615 O O . ILE A 1 89 ? 6.176 -2.756 2.947 1.00 97.06 89 ILE A O 1
ATOM 619 N N . ASP A 1 90 ? 6.799 -4.880 2.620 1.00 97.38 90 ASP A N 1
ATOM 620 C CA . ASP A 1 90 ? 7.789 -4.902 3.705 1.00 97.38 90 ASP A CA 1
ATOM 621 C C . ASP A 1 90 ? 8.863 -3.819 3.527 1.00 97.38 90 ASP A C 1
ATOM 623 O O . ASP A 1 90 ? 9.137 -3.047 4.450 1.00 97.38 90 ASP A O 1
ATOM 627 N N . THR A 1 91 ? 9.415 -3.691 2.317 1.00 95.75 91 THR A N 1
ATOM 628 C CA . THR A 1 91 ? 10.421 -2.667 1.997 1.00 95.75 91 THR A CA 1
ATOM 629 C C . THR A 1 91 ? 9.889 -1.254 2.245 1.00 95.75 91 THR A C 1
ATOM 631 O O . THR A 1 91 ? 10.576 -0.418 2.840 1.00 95.75 91 THR A O 1
ATOM 634 N N . GLN A 1 92 ? 8.662 -0.966 1.808 1.00 95.56 92 GLN A N 1
ATOM 635 C CA . GLN A 1 92 ? 8.050 0.345 2.001 1.00 95.56 92 GLN A CA 1
ATOM 636 C C . GLN A 1 92 ? 7.710 0.596 3.475 1.00 95.56 92 GLN A C 1
ATOM 638 O O . GLN A 1 92 ? 7.868 1.724 3.956 1.00 95.56 92 GLN A O 1
ATOM 643 N N . PHE A 1 93 ? 7.318 -0.436 4.230 1.00 97.69 93 PHE A N 1
ATOM 644 C CA . PHE A 1 93 ? 7.102 -0.317 5.672 1.00 97.69 93 PHE A CA 1
ATOM 645 C C . PHE A 1 93 ? 8.397 0.039 6.394 1.00 97.69 93 PHE A C 1
ATOM 647 O O . PHE A 1 93 ? 8.414 0.976 7.190 1.00 97.69 93 PHE A O 1
ATOM 654 N N . ASP A 1 94 ? 9.482 -0.676 6.105 1.00 97.50 94 ASP A N 1
ATOM 655 C CA . ASP A 1 94 ? 10.769 -0.477 6.768 1.00 97.50 94 ASP A CA 1
ATOM 656 C C . ASP A 1 94 ? 11.349 0.909 6.468 1.00 97.50 94 ASP A C 1
ATOM 658 O O . ASP A 1 94 ? 11.804 1.596 7.386 1.00 97.50 94 ASP A O 1
ATOM 662 N N . ARG A 1 95 ? 11.249 1.363 5.211 1.00 96.50 95 ARG A N 1
ATOM 663 C CA . ARG A 1 95 ? 11.704 2.694 4.772 1.00 96.50 95 ARG A CA 1
ATOM 664 C C . ARG A 1 95 ? 10.905 3.842 5.381 1.00 96.50 95 ARG A C 1
ATOM 666 O O . ARG A 1 95 ? 11.481 4.871 5.716 1.00 96.50 95 ARG A O 1
ATOM 673 N N . SER A 1 96 ? 9.586 3.691 5.483 1.00 96.06 96 SER A N 1
ATOM 674 C CA . SER A 1 96 ? 8.688 4.760 5.947 1.00 96.06 96 SER A CA 1
ATOM 675 C C . SER A 1 96 ? 8.329 4.659 7.428 1.00 96.06 96 SER A C 1
ATOM 677 O O . SER A 1 96 ? 7.626 5.516 7.956 1.00 96.06 96 SER A O 1
ATOM 679 N N . HIS A 1 97 ? 8.743 3.587 8.102 1.00 97.31 97 HIS A N 1
ATOM 680 C CA . HIS A 1 97 ? 8.227 3.197 9.413 1.00 97.31 97 HIS A CA 1
ATOM 681 C C . HIS A 1 97 ? 6.691 3.085 9.449 1.00 97.31 97 HIS A C 1
ATOM 683 O O . HIS A 1 97 ? 6.065 3.442 10.455 1.00 97.31 97 HIS A O 1
ATOM 689 N N . GLY A 1 98 ? 6.090 2.610 8.354 1.00 96.19 98 GLY A N 1
ATOM 690 C CA . GLY A 1 98 ? 4.643 2.490 8.167 1.00 96.19 98 GLY A CA 1
ATOM 691 C C . GLY A 1 98 ? 3.909 3.817 7.950 1.00 96.19 98 GLY A C 1
ATOM 692 O O . GLY A 1 98 ? 2.728 3.895 8.272 1.00 96.19 98 GLY A O 1
ATOM 693 N N . LEU A 1 99 ? 4.601 4.867 7.499 1.00 95.19 99 LEU A N 1
ATOM 694 C CA . LEU A 1 99 ? 4.017 6.192 7.225 1.00 95.19 99 LEU A CA 1
ATOM 695 C C . LEU A 1 99 ? 3.779 6.460 5.736 1.00 95.19 99 LEU A C 1
ATOM 697 O O . LEU A 1 99 ? 3.277 7.525 5.383 1.00 95.19 99 LEU A O 1
ATOM 701 N N . ASP A 1 100 ? 4.153 5.527 4.866 1.00 94.25 100 ASP A N 1
ATOM 702 C CA . ASP A 1 100 ? 3.842 5.647 3.449 1.00 94.25 100 ASP A CA 1
ATOM 703 C C . ASP A 1 100 ? 2.325 5.639 3.175 1.00 94.25 100 ASP A C 1
ATOM 705 O O . ASP A 1 100 ? 1.610 4.937 3.894 1.00 94.25 100 ASP A O 1
ATOM 709 N N . PRO A 1 101 ? 1.802 6.323 2.129 1.00 93.00 101 PRO A N 1
ATOM 710 C CA . PRO A 1 101 ? 0.390 6.236 1.763 1.00 93.00 101 PRO A CA 1
ATOM 711 C C . PRO A 1 101 ? -0.143 4.828 1.482 1.00 93.00 101 PRO A C 1
ATOM 713 O O . PRO A 1 101 ? -1.357 4.641 1.563 1.00 93.00 101 PRO A O 1
ATOM 716 N N . LEU A 1 102 ? 0.707 3.830 1.217 1.00 94.56 102 LEU A N 1
ATOM 717 C CA . LEU A 1 102 ? 0.323 2.416 1.200 1.00 94.56 102 LEU A CA 1
ATOM 718 C C . LEU A 1 102 ? -0.255 1.946 2.546 1.00 94.56 102 LEU A C 1
ATOM 720 O O . LEU A 1 102 ? -1.062 1.032 2.571 1.00 94.56 102 LEU A O 1
ATOM 724 N N . PHE A 1 103 ? 0.114 2.566 3.667 1.00 95.56 103 PHE A N 1
ATOM 725 C CA . PHE A 1 103 ? -0.243 2.136 5.018 1.00 95.56 103 PHE A CA 1
ATOM 726 C C . PHE A 1 103 ? -1.326 3.016 5.639 1.00 95.56 103 PHE A C 1
ATOM 728 O O . PHE A 1 103 ? -1.052 4.028 6.288 1.00 95.56 103 PHE A O 1
ATOM 735 N N . ARG A 1 104 ?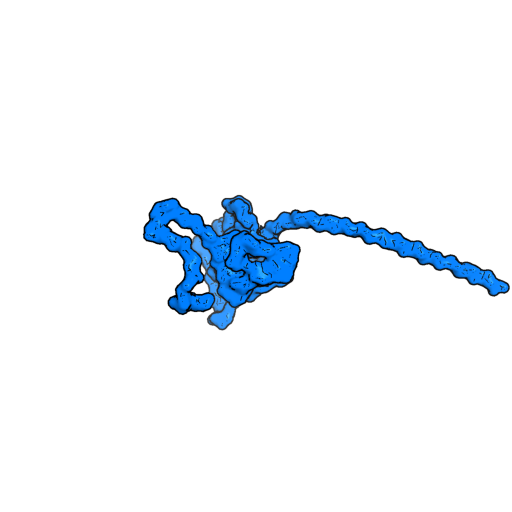 -2.591 2.615 5.476 1.00 93.31 104 ARG A N 1
ATOM 736 C CA . ARG A 1 104 ? -3.743 3.378 5.980 1.00 93.31 104 ARG A CA 1
ATOM 737 C C . ARG A 1 104 ? -4.741 2.512 6.734 1.00 93.31 104 ARG A C 1
ATOM 739 O O . ARG A 1 104 ? -4.977 1.355 6.395 1.00 93.31 104 ARG A O 1
ATOM 746 N N . ALA A 1 105 ? -5.372 3.115 7.742 1.00 92.62 105 ALA A N 1
ATOM 747 C CA . ALA A 1 105 ? -6.373 2.448 8.575 1.00 92.62 105 ALA A CA 1
ATOM 748 C C . ALA A 1 105 ? -7.580 1.933 7.768 1.00 92.62 105 ALA A C 1
ATOM 750 O O . ALA A 1 105 ? -8.130 0.885 8.079 1.00 92.62 105 ALA A O 1
ATOM 751 N N . ASN A 1 106 ? -7.981 2.656 6.720 1.00 88.00 106 ASN A N 1
ATOM 752 C CA . ASN A 1 106 ? -9.222 2.391 5.989 1.00 88.00 106 ASN A CA 1
ATOM 753 C C . ASN A 1 106 ? -9.176 1.179 5.038 1.00 88.00 106 ASN A C 1
ATOM 755 O O . ASN A 1 106 ? -10.218 0.586 4.772 1.00 88.00 106 ASN A O 1
ATOM 759 N N . ASP A 1 107 ? -8.010 0.859 4.475 1.00 89.62 107 ASP A N 1
ATOM 760 C CA . ASP A 1 107 ? -7.885 -0.116 3.377 1.00 89.62 107 ASP A CA 1
ATOM 761 C C . ASP A 1 107 ? -6.774 -1.155 3.585 1.00 89.62 107 ASP A C 1
ATOM 763 O O . ASP A 1 107 ? -6.858 -2.255 3.043 1.00 89.62 107 ASP A O 1
ATOM 767 N N . THR A 1 108 ? -5.758 -0.846 4.391 1.00 93.81 108 THR A N 1
ATOM 768 C CA . THR A 1 108 ? -4.570 -1.700 4.548 1.00 93.81 108 THR A CA 1
ATOM 769 C C . THR A 1 108 ? -4.446 -2.268 5.957 1.00 93.81 108 THR A C 1
ATOM 771 O O . THR A 1 108 ? -3.861 -3.333 6.155 1.00 93.81 108 THR A O 1
ATOM 774 N N . ALA A 1 109 ? -5.007 -1.588 6.959 1.00 95.69 109 ALA A N 1
ATOM 775 C CA . ALA A 1 109 ? -4.998 -2.100 8.319 1.00 95.69 109 ALA A CA 1
ATOM 776 C C . ALA A 1 109 ? -5.906 -3.324 8.487 1.00 95.69 109 ALA A C 1
ATOM 778 O O . ALA A 1 109 ? -6.932 -3.490 7.827 1.00 95.69 109 ALA A O 1
ATOM 779 N N . THR A 1 110 ? -5.563 -4.164 9.459 1.00 95.19 110 THR A N 1
ATOM 780 C CA . THR A 1 110 ? -6.363 -5.325 9.852 1.00 95.19 110 THR A CA 1
ATOM 781 C C . THR A 1 110 ? -7.734 -4.940 10.395 1.00 95.19 110 THR A C 1
ATOM 783 O O . THR A 1 110 ? -8.660 -5.750 10.328 1.00 95.19 110 THR A O 1
ATOM 786 N N . ARG A 1 111 ? -7.875 -3.712 10.902 1.00 91.81 111 ARG A N 1
ATOM 787 C CA . ARG A 1 111 ? -9.111 -3.124 11.420 1.00 91.81 111 ARG A CA 1
ATOM 788 C C . ARG A 1 111 ? -9.143 -1.608 11.160 1.00 91.81 111 ARG A C 1
ATOM 790 O O . ARG A 1 111 ? -8.087 -0.976 11.220 1.00 91.81 111 ARG A O 1
ATOM 797 N N . PRO A 1 112 ? -10.329 -1.016 10.926 1.00 90.75 112 PRO A N 1
ATOM 798 C CA . PRO A 1 112 ? -10.464 0.408 10.597 1.00 90.75 112 PRO A CA 1
ATOM 799 C C . PRO A 1 112 ? -10.094 1.359 11.747 1.00 90.75 112 PRO A C 1
ATOM 801 O O . PRO A 1 112 ? -9.813 2.529 11.517 1.00 90.75 112 PRO A O 1
ATOM 804 N N . ASP A 1 113 ? -10.074 0.865 12.981 1.00 92.12 113 ASP A N 1
ATOM 805 C CA . ASP A 1 113 ? -9.767 1.590 14.216 1.00 92.12 113 ASP A CA 1
ATOM 806 C C . ASP A 1 113 ? -8.411 1.174 14.820 1.00 92.12 113 ASP A C 1
ATOM 808 O O . ASP A 1 113 ? -8.201 1.237 16.032 1.00 92.12 113 ASP A O 1
ATOM 812 N N . ALA A 1 114 ? -7.481 0.704 13.981 1.00 94.88 114 ALA A N 1
ATOM 813 C CA . ALA A 1 114 ? -6.152 0.300 14.425 1.00 94.88 114 ALA A CA 1
ATOM 814 C C . ALA A 1 114 ? -5.349 1.483 14.999 1.00 94.88 114 ALA A C 1
ATOM 816 O O . ALA A 1 114 ? -5.379 2.598 14.480 1.00 94.88 114 ALA A O 1
ATOM 817 N N . ASP A 1 115 ? -4.566 1.220 16.047 1.00 96.06 115 ASP A N 1
ATOM 818 C CA . ASP A 1 115 ? -3.645 2.204 16.617 1.00 96.06 115 ASP A CA 1
ATOM 819 C C . ASP A 1 115 ? -2.407 2.360 15.720 1.00 96.06 115 ASP A C 1
ATOM 821 O O . ASP A 1 115 ? -1.650 1.411 15.519 1.00 96.06 115 ASP A O 1
ATOM 825 N N . LEU A 1 116 ? -2.177 3.572 15.212 1.00 96.88 116 LEU A N 1
ATOM 826 C CA . LEU A 1 116 ? -1.039 3.905 14.348 1.00 96.88 116 LEU A CA 1
ATOM 827 C C . LEU A 1 116 ? -0.004 4.821 15.031 1.00 96.88 116 LEU A C 1
ATOM 829 O O . LEU A 1 116 ? 0.889 5.347 14.365 1.00 96.88 116 LEU A O 1
ATOM 833 N N . SER A 1 117 ? -0.089 5.009 16.353 1.00 97.38 117 SER A N 1
ATOM 834 C CA . SER A 1 117 ? 0.699 5.990 17.126 1.00 97.38 117 SER A CA 1
ATOM 835 C C . SER A 1 117 ? 2.211 5.750 17.129 1.00 97.38 117 SER A C 1
ATOM 837 O O . SER A 1 117 ? 2.995 6.691 17.231 1.00 97.38 117 SER A O 1
ATOM 839 N N . THR A 1 118 ? 2.653 4.499 16.999 1.00 98.31 118 THR A N 1
ATOM 840 C CA . THR A 1 118 ? 4.077 4.128 17.011 1.00 98.31 118 THR A CA 1
ATOM 841 C C . THR A 1 118 ? 4.378 3.134 15.902 1.00 98.31 118 THR A C 1
ATOM 843 O O . THR A 1 118 ? 3.498 2.383 15.489 1.00 98.31 118 THR A O 1
ATOM 846 N N . THR A 1 119 ? 5.637 3.048 15.468 1.00 98.56 119 THR A N 1
ATOM 847 C CA . THR A 1 119 ? 6.068 2.077 14.446 1.00 98.56 119 THR A CA 1
ATOM 848 C C . THR A 1 119 ? 5.696 0.643 14.820 1.00 98.56 119 THR A C 1
ATOM 850 O O . THR A 1 119 ? 5.223 -0.117 13.981 1.00 98.56 119 THR A O 1
ATOM 853 N N . ARG A 1 120 ? 5.833 0.276 16.102 1.00 98.50 120 ARG A N 1
ATOM 854 C CA . ARG A 1 120 ? 5.424 -1.043 16.604 1.00 98.50 120 ARG A CA 1
ATOM 855 C C . ARG A 1 120 ? 3.924 -1.280 16.427 1.00 98.50 120 ARG A C 1
ATOM 857 O O . ARG A 1 120 ? 3.538 -2.345 15.960 1.00 98.50 120 ARG A O 1
ATOM 864 N N . ARG A 1 121 ? 3.093 -0.298 16.790 1.00 98.44 121 ARG A N 1
ATOM 865 C CA . ARG A 1 121 ? 1.634 -0.396 16.633 1.00 98.44 121 ARG A CA 1
ATOM 866 C C . ARG A 1 121 ? 1.231 -0.438 15.158 1.00 98.44 121 ARG A C 1
ATOM 868 O O . ARG A 1 121 ? 0.417 -1.274 14.795 1.00 98.44 121 ARG A O 1
ATOM 875 N N . ARG A 1 122 ? 1.898 0.331 14.291 1.00 98.50 122 ARG A N 1
ATOM 876 C CA . ARG A 1 122 ? 1.714 0.261 12.832 1.00 98.50 122 ARG A CA 1
ATOM 877 C C . ARG A 1 122 ? 2.072 -1.109 12.256 1.00 98.50 122 ARG A C 1
ATOM 879 O O . ARG A 1 122 ? 1.314 -1.634 11.454 1.00 98.50 122 ARG A O 1
ATOM 886 N N . ARG A 1 123 ? 3.162 -1.743 12.703 1.00 98.50 123 ARG A N 1
ATOM 887 C CA . ARG A 1 123 ? 3.522 -3.095 12.234 1.00 98.50 123 ARG A CA 1
ATOM 888 C C . ARG A 1 123 ? 2.436 -4.121 12.567 1.00 98.50 123 ARG A C 1
ATOM 890 O O . ARG A 1 123 ? 2.120 -4.954 11.731 1.00 98.50 123 ARG A O 1
ATOM 897 N N . GLN A 1 124 ? 1.855 -4.032 13.763 1.00 98.31 124 GLN A N 1
ATOM 898 C CA . GLN A 1 124 ? 0.718 -4.871 14.162 1.00 98.31 124 GLN A CA 1
ATOM 899 C C . GLN A 1 124 ? -0.537 -4.533 13.346 1.00 98.31 124 GLN A C 1
ATOM 901 O O . GLN A 1 124 ? -1.227 -5.420 12.861 1.00 98.31 124 GLN A O 1
ATOM 906 N N . ALA A 1 125 ? -0.813 -3.242 13.148 1.00 98.12 125 ALA A N 1
ATOM 907 C CA . ALA A 1 125 ? -1.962 -2.779 12.382 1.00 98.12 125 ALA A CA 1
ATOM 908 C C . ALA A 1 125 ? -1.942 -3.253 10.923 1.00 98.12 125 ALA A C 1
ATOM 910 O O . ALA A 1 125 ? -3.008 -3.500 10.374 1.00 98.12 125 ALA A O 1
ATOM 911 N N . PHE A 1 126 ? -0.769 -3.398 10.302 1.00 98.12 126 PHE A N 1
ATOM 912 C CA . PHE A 1 126 ? -0.623 -3.782 8.892 1.00 98.12 126 PHE A CA 1
ATOM 913 C C . PHE A 1 126 ? -0.140 -5.226 8.693 1.00 98.12 126 PHE A C 1
ATOM 915 O O . PHE A 1 126 ? 0.306 -5.577 7.604 1.00 98.12 126 PHE A O 1
ATOM 922 N N . GLU A 1 127 ? -0.224 -6.084 9.716 1.00 97.94 127 GLU A N 1
ATOM 923 C CA . GLU A 1 127 ? 0.361 -7.434 9.681 1.00 97.94 127 GLU A CA 1
ATOM 924 C C . GLU A 1 127 ? -0.163 -8.311 8.532 1.00 97.94 127 GLU A C 1
ATOM 926 O O . GLU A 1 127 ? 0.617 -9.047 7.937 1.00 97.94 127 GLU A O 1
ATOM 931 N N . LEU A 1 128 ? -1.446 -8.195 8.164 1.00 97.69 128 LEU A N 1
ATOM 932 C CA . LEU A 1 128 ? -2.025 -8.953 7.048 1.00 97.69 128 LEU A CA 1
ATOM 933 C C . LEU A 1 128 ? -1.481 -8.492 5.689 1.00 97.69 128 LEU A C 1
ATOM 935 O O . LEU A 1 128 ? -1.243 -9.323 4.813 1.00 97.69 128 LEU A O 1
ATOM 939 N N . ALA A 1 129 ? -1.244 -7.191 5.517 1.00 97.31 129 ALA A N 1
ATOM 940 C CA . ALA A 1 129 ? -0.633 -6.658 4.304 1.00 97.31 129 ALA A CA 1
ATOM 941 C C . ALA A 1 129 ? 0.843 -7.071 4.208 1.00 97.31 129 ALA A C 1
ATOM 943 O O . ALA A 1 129 ? 1.283 -7.525 3.157 1.00 97.31 129 ALA A O 1
ATOM 944 N N . LEU A 1 130 ? 1.581 -6.984 5.319 1.00 98.12 130 LEU A N 1
ATOM 945 C CA . LEU A 1 130 ? 2.998 -7.353 5.393 1.00 98.12 130 LEU A CA 1
ATOM 946 C C . LEU A 1 130 ? 3.208 -8.853 5.135 1.00 98.12 130 LEU A C 1
ATOM 948 O O . LEU A 1 130 ? 3.996 -9.242 4.282 1.00 98.12 130 LEU A O 1
ATOM 952 N N . GLN A 1 131 ? 2.464 -9.710 5.837 1.00 97.44 131 GLN A N 1
ATOM 953 C CA . GLN A 1 131 ? 2.701 -11.156 5.802 1.00 97.44 131 GLN A CA 1
ATOM 954 C C . GLN A 1 131 ? 2.030 -11.848 4.614 1.00 97.44 131 GLN A C 1
ATOM 956 O O . GLN A 1 131 ? 2.552 -12.843 4.117 1.00 97.44 131 GLN A O 1
ATOM 961 N N . LEU A 1 132 ? 0.864 -11.356 4.178 1.00 97.25 132 LEU A N 1
ATOM 962 C CA . LEU A 1 132 ? 0.001 -12.062 3.224 1.00 97.25 132 LEU A CA 1
ATOM 963 C C . LEU A 1 132 ? -0.396 -11.216 2.006 1.00 97.25 132 LEU A C 1
ATOM 965 O O . LEU A 1 132 ? -1.068 -11.733 1.117 1.00 97.25 132 LEU A O 1
ATOM 969 N N . GLY A 1 133 ? -0.037 -9.929 1.954 1.00 95.62 133 GLY A N 1
ATOM 970 C CA . GLY A 1 133 ? -0.475 -9.025 0.884 1.00 95.62 133 GLY A CA 1
ATOM 971 C C . GLY A 1 133 ? -1.985 -8.764 0.899 1.00 95.62 133 GLY A C 1
ATOM 972 O O . GLY A 1 133 ? -2.566 -8.423 -0.129 1.00 95.62 133 GLY A O 1
ATOM 973 N N . VAL A 1 134 ? -2.646 -8.965 2.045 1.00 96.00 134 VAL A N 1
ATOM 974 C CA . VAL A 1 134 ? -4.103 -8.841 2.176 1.00 96.00 134 VAL A CA 1
ATOM 975 C C . VAL A 1 134 ? -4.493 -7.413 2.550 1.00 96.00 134 VAL A C 1
ATOM 977 O O . VAL A 1 134 ? -4.159 -6.928 3.630 1.00 96.00 134 VAL A O 1
ATOM 980 N N . PHE A 1 135 ? -5.284 -6.787 1.678 1.00 94.00 135 PHE A N 1
ATOM 981 C CA . PHE A 1 135 ? -5.921 -5.485 1.888 1.00 94.00 135 PHE A CA 1
ATOM 982 C C . PHE A 1 135 ? -7.400 -5.668 2.249 1.00 94.00 135 PHE A C 1
ATOM 984 O O . PHE A 1 135 ? -8.084 -6.545 1.715 1.00 94.00 135 PHE A O 1
ATOM 991 N N . ARG A 1 136 ? -7.917 -4.842 3.162 1.00 91.75 136 ARG A N 1
ATOM 992 C CA . ARG A 1 136 ? -9.286 -4.930 3.686 1.00 91.75 136 ARG A CA 1
ATOM 993 C C . ARG A 1 136 ? -10.033 -3.633 3.415 1.00 91.75 136 ARG A C 1
ATOM 995 O O . ARG A 1 136 ? -9.910 -2.673 4.162 1.00 91.75 136 ARG A O 1
ATOM 1002 N N . ILE A 1 137 ? -10.859 -3.629 2.372 1.00 88.50 137 ILE A N 1
ATOM 1003 C CA . ILE A 1 137 ? -11.678 -2.467 2.013 1.00 88.50 137 ILE A CA 1
ATOM 1004 C C . ILE A 1 137 ? -13.062 -2.603 2.647 1.00 88.50 137 ILE A C 1
ATOM 1006 O O . ILE A 1 137 ? -13.835 -3.498 2.298 1.00 88.50 137 ILE A O 1
ATOM 1010 N N . GLY A 1 138 ? -13.377 -1.699 3.575 1.00 84.62 138 GLY A N 1
ATOM 1011 C CA . GLY A 1 138 ? -14.703 -1.618 4.178 1.00 84.62 138 GLY A CA 1
ATOM 1012 C C . GLY A 1 138 ? -15.779 -1.291 3.141 1.00 84.62 138 GLY A C 1
ATOM 1013 O O . GLY A 1 138 ? -15.622 -0.381 2.328 1.00 84.62 138 GLY A O 1
ATOM 1014 N N . LYS A 1 139 ? -16.897 -2.020 3.182 1.00 84.88 139 LYS A N 1
ATOM 1015 C CA . LYS A 1 139 ? -18.106 -1.707 2.413 1.00 84.88 139 LYS A CA 1
ATOM 1016 C C . LYS A 1 139 ? -19.288 -1.557 3.353 1.00 84.88 139 LYS A C 1
ATOM 1018 O O . LYS A 1 139 ? -19.513 -2.406 4.212 1.00 84.88 139 LYS A O 1
ATOM 1023 N N . THR A 1 140 ? -20.054 -0.492 3.159 1.00 87.75 140 THR A N 1
ATOM 1024 C CA . THR A 1 140 ? -21.320 -0.293 3.862 1.00 87.75 140 THR A CA 1
ATOM 1025 C C . THR A 1 140 ? -22.335 -1.313 3.364 1.00 87.75 140 THR A C 1
ATOM 1027 O O . THR A 1 140 ? -22.512 -1.478 2.156 1.00 87.75 140 THR A O 1
ATOM 1030 N N . LEU A 1 141 ? -23.006 -1.994 4.290 1.00 88.50 141 LEU A N 1
ATOM 1031 C CA . LEU A 1 141 ? -24.124 -2.864 3.947 1.00 88.50 141 LEU A CA 1
ATOM 1032 C C . LEU A 1 141 ? -25.337 -2.012 3.547 1.00 88.50 141 LEU A C 1
ATOM 1034 O O . LEU A 1 141 ? -25.617 -1.012 4.216 1.00 88.50 141 LEU A O 1
ATOM 1038 N N . PRO A 1 142 ? -26.064 -2.368 2.473 1.00 92.06 142 PRO A N 1
ATOM 1039 C CA . PRO A 1 142 ? -27.285 -1.659 2.120 1.00 92.06 142 PRO A CA 1
ATOM 1040 C C . PRO A 1 142 ? -28.328 -1.826 3.230 1.00 92.06 142 PRO A C 1
ATOM 1042 O O . PRO A 1 142 ? -28.428 -2.886 3.844 1.00 92.06 142 PRO A O 1
ATOM 1045 N N . ALA A 1 143 ? -29.155 -0.800 3.449 1.00 92.38 143 ALA A N 1
ATOM 1046 C CA . ALA A 1 143 ? -30.237 -0.862 4.439 1.00 92.38 143 ALA A CA 1
ATOM 1047 C C . ALA A 1 143 ? -31.256 -1.980 4.137 1.00 92.38 143 ALA A C 1
ATOM 1049 O O . ALA A 1 143 ? -31.924 -2.470 5.039 1.00 92.38 143 ALA A O 1
ATOM 1050 N N . SER A 1 144 ? -31.354 -2.391 2.870 1.00 95.25 144 SER A N 1
ATOM 1051 C CA . SER A 1 144 ? -32.199 -3.482 2.385 1.00 95.25 144 SER A CA 1
ATOM 1052 C C . SER A 1 144 ? -31.471 -4.831 2.309 1.00 95.25 144 SER A C 1
ATOM 1054 O O . SER A 1 144 ? -31.846 -5.665 1.487 1.00 95.25 144 SER A O 1
ATOM 1056 N N . ALA A 1 145 ? -30.386 -5.032 3.065 1.00 95.31 145 ALA A N 1
ATOM 1057 C CA . ALA A 1 145 ? -29.693 -6.316 3.085 1.00 95.31 145 ALA A CA 1
ATOM 1058 C C . ALA A 1 145 ? -30.668 -7.441 3.477 1.00 95.31 145 ALA A C 1
ATOM 1060 O O . ALA A 1 145 ? -31.369 -7.348 4.480 1.00 95.31 145 ALA A O 1
ATOM 1061 N N . GLU A 1 146 ? -30.690 -8.521 2.694 1.00 95.75 146 GLU A N 1
ATOM 1062 C CA . GLU A 1 146 ? -31.513 -9.713 2.960 1.00 95.75 146 GLU A CA 1
ATOM 1063 C C . GLU A 1 146 ? -30.906 -10.639 4.032 1.00 95.75 146 GLU A C 1
ATOM 1065 O O . GLU A 1 146 ? -31.379 -11.750 4.260 1.00 95.75 146 GLU A O 1
ATOM 1070 N N . PHE A 1 147 ? -29.843 -10.181 4.695 1.00 91.50 147 PHE A N 1
ATOM 1071 C CA . PHE A 1 147 ? -29.139 -10.879 5.760 1.00 91.50 147 PHE A CA 1
ATOM 1072 C C . PHE A 1 147 ? -28.830 -9.924 6.915 1.00 91.50 147 PHE A C 1
ATOM 1074 O O . PHE A 1 147 ? -28.711 -8.712 6.735 1.00 91.50 147 PHE A O 1
ATOM 1081 N N . THR A 1 148 ? -28.632 -10.492 8.101 1.00 87.50 148 THR A N 1
ATOM 1082 C CA . THR A 1 148 ? -28.145 -9.781 9.287 1.00 87.50 148 THR A CA 1
ATOM 1083 C C . THR A 1 148 ? -26.737 -10.245 9.632 1.00 87.50 148 THR A C 1
ATOM 1085 O O . THR A 1 148 ? -26.405 -11.419 9.469 1.00 87.50 148 THR A O 1
ATOM 1088 N N . VAL A 1 149 ? -25.906 -9.332 10.132 1.00 85.69 149 VAL A N 1
ATOM 1089 C CA . VAL A 1 149 ? -24.614 -9.681 10.732 1.00 85.69 149 VAL A CA 1
ATOM 1090 C C . VAL A 1 149 ? -24.831 -9.840 12.229 1.00 85.69 149 VAL A C 1
ATOM 1092 O O . VAL A 1 149 ? -25.237 -8.889 12.891 1.00 85.69 149 VAL A O 1
ATOM 1095 N N . ASP A 1 150 ? -24.565 -11.034 12.744 1.00 85.44 150 ASP A N 1
ATOM 1096 C CA . ASP A 1 150 ? -24.565 -11.327 14.176 1.00 85.44 150 ASP A CA 1
ATOM 1097 C C . ASP A 1 150 ? -23.154 -11.750 14.602 1.00 85.44 150 ASP A C 1
ATOM 1099 O O . ASP A 1 150 ? -22.323 -12.154 13.781 1.00 85.44 150 ASP A O 1
ATOM 1103 N N . SER A 1 151 ? -22.877 -11.639 15.894 1.00 84.62 151 SER A N 1
ATOM 1104 C CA . SER A 1 151 ? -21.682 -12.207 16.499 1.00 84.62 151 SER A CA 1
ATOM 1105 C C . SER A 1 151 ? -21.586 -13.702 16.189 1.00 84.62 151 SER A C 1
ATOM 1107 O O . SER A 1 151 ? -22.547 -14.458 16.338 1.00 84.62 151 SER A O 1
ATOM 1109 N N . GLN A 1 152 ? -20.406 -14.143 15.754 1.00 80.75 152 GLN A N 1
ATOM 1110 C CA . GLN A 1 152 ? -20.137 -15.567 15.638 1.00 80.75 152 GLN A CA 1
ATOM 1111 C C . GLN A 1 152 ? -20.015 -16.124 17.068 1.00 80.75 152 GLN A C 1
ATOM 1113 O O . GLN A 1 152 ? -19.071 -15.805 17.785 1.00 80.75 152 GLN A O 1
ATOM 1118 N N . ASN A 1 153 ? -20.999 -16.924 17.484 1.00 81.12 153 ASN A N 1
ATOM 1119 C CA . ASN A 1 153 ? -21.057 -17.583 18.791 1.00 81.12 153 ASN A CA 1
ATOM 1120 C C . ASN A 1 153 ? -21.227 -19.115 18.687 1.00 81.12 153 ASN A C 1
ATOM 1122 O O . ASN A 1 153 ? -21.649 -19.767 19.643 1.00 81.12 153 ASN A O 1
ATOM 1126 N N . THR A 1 154 ? -20.920 -19.704 17.525 1.00 75.88 154 THR A N 1
ATOM 1127 C CA . THR A 1 154 ? -21.097 -21.138 17.252 1.00 75.88 154 THR A CA 1
ATOM 1128 C C . THR A 1 154 ? -19.765 -21.817 16.940 1.00 75.88 154 THR A C 1
ATOM 1130 O O . THR A 1 154 ? -18.954 -21.307 16.176 1.00 75.88 154 THR A O 1
ATOM 1133 N N . SER A 1 155 ? -19.566 -23.050 17.406 1.00 78.06 155 SER A N 1
ATOM 1134 C CA . SER A 1 155 ? -18.338 -23.824 17.139 1.00 78.06 155 SER A CA 1
ATOM 1135 C C . SER A 1 155 ? -18.116 -24.201 15.664 1.00 78.06 155 SER A C 1
ATOM 1137 O O . SER A 1 155 ? -17.079 -24.760 15.314 1.00 78.06 155 SER A O 1
ATOM 1139 N N . ARG A 1 156 ? -19.078 -23.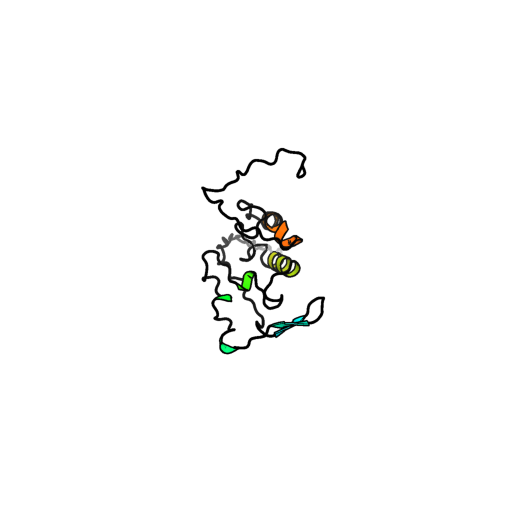909 14.778 1.00 72.19 156 ARG A N 1
ATOM 1140 C CA . ARG A 1 156 ? -19.079 -24.329 13.370 1.00 72.19 156 ARG A CA 1
ATOM 1141 C C . ARG A 1 156 ? -18.021 -23.638 12.506 1.00 72.19 156 ARG A C 1
ATOM 1143 O O . ARG A 1 156 ? -17.624 -24.210 11.496 1.00 72.19 156 ARG A O 1
ATOM 1150 N N . PHE A 1 157 ? -17.589 -22.431 12.865 1.00 71.62 157 PHE A N 1
ATOM 1151 C CA . PHE A 1 157 ? -16.688 -21.622 12.033 1.00 71.62 157 PHE A CA 1
ATOM 1152 C C . PHE A 1 157 ? -15.352 -21.277 12.723 1.00 71.62 157 PHE A C 1
ATOM 1154 O O . PHE A 1 157 ? -14.651 -20.382 12.264 1.00 71.62 157 PHE A O 1
ATOM 1161 N N . GLY A 1 158 ? -14.981 -22.034 13.764 1.00 58.06 158 GLY A N 1
ATOM 1162 C CA . GLY A 1 158 ? -13.759 -21.839 14.559 1.00 58.06 158 GLY A CA 1
ATOM 1163 C C . GLY A 1 158 ? -14.029 -21.201 15.930 1.00 58.06 158 GLY A C 1
ATOM 1164 O O . GLY A 1 158 ? -15.156 -20.761 16.164 1.00 58.06 158 GLY A O 1
ATOM 1165 N N . PRO A 1 159 ? -13.048 -21.230 16.855 1.00 53.97 159 PRO A N 1
ATOM 1166 C CA . PRO A 1 159 ? -13.091 -20.429 18.078 1.00 53.97 159 PRO A CA 1
ATOM 1167 C C . PRO A 1 159 ? -13.033 -18.923 17.792 1.00 53.97 159 PRO A C 1
ATOM 1169 O O . PRO A 1 159 ? -12.492 -18.536 16.729 1.00 53.97 159 PRO A O 1
#